Protein AF-M3GUX9-F1 (afdb_monomer_lite)

pLDDT: mean 80.39, std 20.21, range [33.31, 97.94]

Radius of gyration: 19.32 Å; chains: 1; bounding box: 40×34×50 Å

InterPro domains:
  IPR013221 Mur ligase, central [PF08245] (38-121)
  IPR036565 Mur-like, catalytic domain superfamily [G3DSA:3.40.1190.10] (3-155)
  IPR036565 Mur-like, catalytic domain superfamily [SSF53623] (2-89)
  IPR050061 Peptidoglycan biosynthesis MurCDEF [PTHR43445] (1-128)

Sequence (169 aa):
MVGGEVAFLGGKGGVWGKGEWGVFESDESDGTFNNHYAEMRILTNVDEDHLDYYQTRENLLNAFVRYMEGASRRLILNLDDIGIRDSIKLIHDHSKILGFSKYKNPDEFTSGLSRNSEKSKDDLKNSDIAGAEKTSKVLYGIDPDKIVYYTIQSGILYFYFQKKNILFL

Structure (mmCIF, N/CA/C/O backbone):
data_AF-M3GUX9-F1
#
_entry.id   AF-M3GUX9-F1
#
loop_
_atom_site.group_PDB
_atom_site.id
_atom_site.type_symbol
_atom_site.label_atom_id
_atom_site.label_alt_id
_atom_site.label_comp_id
_atom_site.label_asym_id
_atom_site.label_entity_id
_atom_site.label_seq_id
_atom_site.pdbx_PDB_ins_code
_atom_site.Cartn_x
_atom_site.Cartn_y
_atom_site.Cartn_z
_atom_site.occupancy
_atom_site.B_iso_or_equiv
_atom_site.auth_seq_id
_atom_site.auth_comp_id
_atom_site.auth_asym_id
_atom_site.auth_atom_id
_atom_site.pdbx_PDB_model_num
ATOM 1 N N . MET A 1 1 ? -11.853 -6.508 -12.735 1.00 83.88 1 MET A N 1
ATOM 2 C CA . MET A 1 1 ? -10.869 -7.255 -13.541 1.00 83.88 1 MET A CA 1
ATOM 3 C C . MET A 1 1 ? -9.909 -7.922 -12.577 1.00 83.88 1 MET A C 1
ATOM 5 O O . MET A 1 1 ? -9.579 -7.316 -11.571 1.00 83.88 1 MET A O 1
ATOM 9 N N . VAL A 1 2 ? -9.545 -9.161 -12.829 1.00 86.00 2 VAL A N 1
ATOM 10 C CA . VAL A 1 2 ? -8.604 -9.971 -12.056 1.00 86.00 2 VAL A CA 1
ATOM 11 C C . VAL A 1 2 ? -7.718 -10.649 -13.098 1.00 86.00 2 VAL A C 1
ATOM 13 O O . VAL A 1 2 ? -8.210 -10.986 -14.181 1.00 86.00 2 VAL A O 1
ATOM 16 N N . GLY A 1 3 ? -6.427 -10.783 -12.828 1.00 80.69 3 GLY A N 1
ATOM 17 C CA . GLY A 1 3 ? -5.507 -11.486 -13.711 1.00 80.69 3 GLY A CA 1
ATOM 18 C C . GLY A 1 3 ? -5.959 -12.931 -13.935 1.00 80.69 3 GLY A C 1
ATOM 19 O O . GLY A 1 3 ? -6.410 -13.614 -13.019 1.00 80.69 3 GLY A O 1
ATOM 20 N N . GLY A 1 4 ? -5.852 -13.405 -15.176 1.00 85.00 4 GLY A N 1
ATOM 21 C CA . GLY A 1 4 ? -6.106 -14.807 -15.509 1.00 85.00 4 GLY A CA 1
ATOM 22 C C . GLY A 1 4 ? -7.582 -15.212 -15.596 1.00 85.00 4 GLY A C 1
ATOM 23 O O . GLY A 1 4 ? -8.458 -14.436 -15.987 1.00 85.00 4 GLY A O 1
ATOM 24 N N . GLU A 1 5 ? -7.837 -16.493 -15.327 1.00 88.19 5 GLU A N 1
ATOM 25 C CA . GLU A 1 5 ? -9.135 -17.135 -15.522 1.00 88.19 5 GLU A CA 1
ATOM 26 C C . GLU A 1 5 ? -9.965 -17.127 -14.233 1.00 88.19 5 GLU A C 1
ATOM 28 O O . GLU A 1 5 ? -9.571 -17.689 -13.213 1.00 88.19 5 GLU A O 1
ATOM 33 N N . VAL A 1 6 ? -11.164 -16.542 -14.291 1.00 87.19 6 VAL A N 1
ATOM 34 C CA . VAL A 1 6 ? -12.088 -16.515 -13.153 1.00 87.19 6 VAL A CA 1
ATOM 35 C C . VAL A 1 6 ? -13.296 -17.403 -13.443 1.00 87.19 6 VAL A C 1
ATOM 37 O O . VAL A 1 6 ? -14.165 -17.059 -14.249 1.00 87.19 6 VAL A O 1
ATOM 40 N N . ALA A 1 7 ? -13.375 -18.548 -12.756 1.00 87.94 7 ALA A N 1
ATOM 41 C CA . ALA A 1 7 ? -14.383 -19.585 -13.007 1.00 87.94 7 ALA A CA 1
ATOM 42 C C . ALA A 1 7 ? -15.828 -19.059 -12.919 1.00 87.94 7 ALA A C 1
ATOM 44 O O . ALA A 1 7 ? -16.644 -19.305 -13.807 1.00 87.94 7 ALA A O 1
ATOM 45 N N . PHE A 1 8 ? -16.140 -18.261 -11.893 1.00 86.94 8 PHE A N 1
ATOM 46 C CA . PHE A 1 8 ? -17.483 -17.695 -11.719 1.00 86.94 8 PHE A CA 1
ATOM 47 C C . PHE A 1 8 ? -17.818 -16.575 -12.724 1.00 86.94 8 PHE A C 1
ATOM 49 O O . PHE A 1 8 ? -18.978 -16.187 -12.837 1.00 86.94 8 PHE A O 1
ATOM 56 N N . LEU A 1 9 ? -16.830 -16.076 -13.480 1.00 87.62 9 LEU A N 1
ATOM 57 C CA . LEU A 1 9 ? -17.017 -15.136 -14.594 1.00 87.62 9 LEU A CA 1
ATOM 58 C C . LEU A 1 9 ? -16.998 -15.839 -15.963 1.00 87.62 9 LEU A C 1
ATOM 60 O O . LEU A 1 9 ? -16.836 -15.184 -16.995 1.00 87.62 9 LEU A O 1
ATOM 64 N N . GLY A 1 10 ? -17.157 -17.167 -15.990 1.00 88.62 10 GLY A N 1
ATOM 65 C CA . GLY A 1 10 ? -17.148 -17.952 -17.225 1.00 88.62 10 GLY A CA 1
ATOM 66 C C . GLY A 1 10 ? -15.781 -17.958 -17.907 1.00 88.62 10 GLY A C 1
ATOM 67 O O . GLY A 1 10 ? -15.706 -17.843 -19.128 1.00 88.62 10 GLY A O 1
ATOM 68 N N . GLY A 1 11 ? -14.714 -18.010 -17.109 1.00 88.69 11 GLY A N 1
ATOM 69 C CA . GLY A 1 11 ? -13.335 -18.082 -17.584 1.00 88.69 11 GLY A CA 1
ATOM 70 C C . GLY A 1 11 ? -12.736 -16.742 -18.030 1.00 88.69 11 GLY A C 1
ATOM 71 O O . GLY A 1 11 ? -11.688 -16.694 -18.667 1.00 88.69 11 GLY A O 1
ATOM 72 N N . LYS A 1 12 ? -13.394 -15.621 -17.727 1.00 88.75 12 LYS A N 1
ATOM 73 C CA . LYS A 1 12 ? -12.918 -14.282 -18.100 1.00 88.75 12 LYS A CA 1
ATOM 74 C C . LYS A 1 12 ? -12.201 -13.623 -16.929 1.00 88.75 12 LYS A C 1
ATOM 76 O O . LYS A 1 12 ? -12.744 -13.601 -15.831 1.00 88.75 12 LYS A O 1
ATOM 81 N N . GLY A 1 13 ? -11.083 -12.950 -17.191 1.00 89.88 13 GLY A N 1
ATOM 82 C CA . GLY A 1 13 ? -10.396 -12.084 -16.218 1.00 89.88 13 GLY A CA 1
ATOM 83 C C . GLY A 1 13 ? -11.159 -10.801 -15.863 1.00 89.88 13 GLY A C 1
ATOM 84 O O . GLY A 1 13 ? -10.653 -9.894 -15.214 1.00 89.88 13 GLY A O 1
ATOM 85 N N . GLY A 1 14 ? -12.406 -10.641 -16.298 1.00 90.75 14 GLY A N 1
ATOM 86 C CA . GLY A 1 14 ? -13.183 -9.458 -15.968 1.00 90.75 14 GLY A CA 1
ATOM 87 C C . GLY A 1 14 ? -14.511 -9.379 -16.692 1.00 90.75 14 GLY A C 1
ATOM 88 O O . GLY A 1 14 ? -14.758 -10.051 -17.692 1.00 90.75 14 GLY A O 1
ATOM 89 N N . VAL A 1 15 ? -15.368 -8.511 -16.166 1.00 89.69 15 VAL A N 1
ATOM 90 C CA . VAL A 1 15 ? -16.666 -8.160 -16.736 1.00 89.69 15 VAL A CA 1
ATOM 91 C C . VAL A 1 15 ? -16.867 -6.655 -16.627 1.00 89.69 15 VAL A C 1
ATOM 93 O O . VAL A 1 15 ? -16.379 -6.022 -15.689 1.00 89.69 15 VAL A O 1
ATOM 96 N N . TRP A 1 16 ? -17.598 -6.087 -17.581 1.00 90.31 16 TRP A N 1
ATOM 97 C CA . TRP A 1 16 ? -17.999 -4.687 -17.523 1.00 90.31 16 TRP A CA 1
ATOM 98 C C . TRP A 1 16 ? -19.173 -4.514 -16.561 1.00 90.31 16 TRP A C 1
ATOM 100 O O . TRP A 1 16 ? -20.215 -5.154 -16.712 1.00 90.31 16 TRP A O 1
ATOM 110 N N . GLY A 1 17 ? -18.992 -3.639 -15.574 1.00 88.06 17 GLY A N 1
ATOM 111 C CA . GLY A 1 17 ? -20.072 -3.152 -14.723 1.00 88.06 17 GLY A CA 1
ATOM 112 C C . GLY A 1 17 ? -20.791 -1.953 -15.348 1.00 88.06 17 GLY A C 1
ATOM 113 O O . GLY A 1 17 ? -20.314 -1.359 -16.310 1.00 88.06 17 GLY A O 1
ATOM 114 N N . LYS A 1 18 ? -21.941 -1.580 -14.775 1.00 94.12 18 LYS A N 1
ATOM 115 C CA . LYS A 1 18 ? -22.669 -0.336 -15.105 1.00 94.12 18 LYS A CA 1
ATOM 116 C C . LYS A 1 18 ? -22.453 0.781 -14.075 1.00 94.12 18 LYS A C 1
ATOM 118 O O . LYS A 1 18 ? -23.088 1.824 -14.169 1.00 94.12 18 LYS A O 1
ATOM 123 N N . GLY A 1 19 ? -21.646 0.514 -13.049 1.00 93.75 19 GLY A N 1
ATOM 124 C CA . GLY A 1 19 ? -21.354 1.471 -11.988 1.00 93.75 19 GLY A CA 1
ATOM 125 C C . GLY A 1 19 ? -20.312 2.501 -12.415 1.00 93.75 19 GLY A C 1
ATOM 126 O O . GLY A 1 19 ? -19.639 2.338 -13.427 1.00 93.75 19 GLY A O 1
ATOM 127 N N . GLU A 1 20 ? -20.163 3.536 -11.596 1.00 94.38 20 GLU A N 1
ATOM 128 C CA . GLU A 1 20 ? -19.173 4.603 -11.796 1.00 94.38 20 GLU A CA 1
ATOM 129 C C . GLU A 1 20 ? -17.735 4.136 -11.531 1.00 94.38 20 GLU A C 1
ATOM 131 O O . GLU A 1 20 ? -16.785 4.725 -12.035 1.00 94.38 20 GLU A O 1
ATOM 136 N N . TRP A 1 21 ? -17.577 3.063 -10.751 1.00 93.06 21 TRP A N 1
ATOM 137 C CA . TRP A 1 21 ? -16.281 2.554 -10.320 1.00 93.06 21 TRP A CA 1
ATOM 138 C C . TRP A 1 21 ? -15.919 1.256 -11.034 1.00 93.06 21 TRP A C 1
ATOM 140 O O . TRP A 1 21 ? -16.689 0.292 -11.046 1.00 93.06 21 TRP A O 1
ATOM 150 N N . GLY A 1 22 ? -14.701 1.220 -11.568 1.00 93.25 22 GLY A N 1
ATOM 151 C CA . GLY A 1 22 ? -14.015 -0.010 -11.938 1.00 93.25 22 GLY A CA 1
ATOM 152 C C . GLY A 1 22 ? -13.130 -0.485 -10.789 1.00 93.25 22 GLY A C 1
ATOM 153 O O . GLY A 1 22 ? -12.457 0.317 -10.150 1.00 93.25 22 GLY A O 1
ATOM 154 N N . VAL A 1 23 ? -13.112 -1.795 -10.547 1.00 93.12 23 VAL A N 1
ATOM 155 C CA . VAL A 1 23 ? -12.152 -2.434 -9.640 1.00 93.12 23 VAL A CA 1
ATOM 156 C C . VAL A 1 23 ? -11.320 -3.400 -10.458 1.00 93.12 23 VAL A C 1
ATOM 158 O O . VAL A 1 23 ? -11.864 -4.214 -11.218 1.00 93.12 23 VAL A O 1
ATOM 161 N N . PHE A 1 24 ? -10.007 -3.301 -10.325 1.00 92.75 24 PHE A N 1
ATOM 162 C CA . PHE A 1 24 ? -9.084 -4.174 -11.017 1.00 92.75 24 PHE A CA 1
ATOM 163 C C . PHE A 1 24 ? -7.902 -4.543 -10.127 1.00 92.75 24 PHE A C 1
ATOM 165 O O . PHE A 1 24 ? -7.479 -3.754 -9.286 1.00 92.75 24 PHE A O 1
ATOM 172 N N . GLU A 1 25 ? -7.419 -5.765 -10.307 1.00 92.94 25 GLU A N 1
ATOM 173 C CA . GLU A 1 25 ? -6.149 -6.217 -9.758 1.00 92.94 25 GLU A CA 1
ATOM 174 C C . GLU A 1 25 ? -4.991 -5.544 -10.487 1.00 92.94 25 GLU A C 1
ATOM 176 O O . GLU A 1 25 ? -5.061 -5.287 -11.691 1.00 92.94 25 GLU A O 1
ATOM 181 N N . SER A 1 26 ? -3.936 -5.263 -9.736 1.00 93.00 26 SER A N 1
ATOM 182 C CA . SER A 1 26 ? -2.731 -4.639 -10.239 1.00 93.00 26 SER A CA 1
ATOM 183 C C . SER A 1 26 ? -1.538 -5.418 -9.708 1.00 93.00 26 SER A C 1
ATOM 185 O O . SER A 1 26 ? -1.359 -5.478 -8.497 1.00 93.00 26 SER A O 1
ATOM 187 N N . ASP A 1 27 ? -0.757 -5.980 -10.622 1.00 91.50 27 ASP A N 1
ATOM 188 C CA . ASP A 1 27 ? 0.331 -6.922 -10.355 1.00 91.50 27 ASP A CA 1
ATOM 189 C C . ASP A 1 27 ? 1.673 -6.286 -10.756 1.00 91.50 27 ASP A C 1
ATOM 191 O O . ASP A 1 27 ? 1.790 -5.660 -11.818 1.00 91.50 27 ASP A O 1
ATOM 195 N N . GLU A 1 28 ? 2.664 -6.364 -9.874 1.00 92.44 28 GLU A N 1
ATOM 196 C CA . GLU A 1 28 ? 3.992 -5.800 -10.077 1.00 92.44 28 GLU A CA 1
ATOM 197 C C . GLU A 1 28 ? 4.898 -6.632 -10.986 1.00 92.44 28 GLU A C 1
ATOM 199 O O . GLU A 1 28 ? 5.872 -6.092 -11.502 1.00 92.44 28 GLU A O 1
ATOM 204 N N . SER A 1 29 ? 4.598 -7.907 -11.209 1.00 89.94 29 SER A N 1
ATOM 205 C CA . SER A 1 29 ? 5.502 -8.898 -11.808 1.00 89.94 29 SER A CA 1
ATOM 206 C C . SER A 1 29 ? 6.190 -8.485 -13.111 1.00 89.94 29 SER A C 1
ATOM 208 O O . SER A 1 29 ? 7.345 -8.845 -13.341 1.00 89.94 29 SER A O 1
ATOM 210 N N . ASP A 1 30 ? 5.524 -7.695 -13.952 1.00 85.75 30 ASP A N 1
ATOM 211 C CA . ASP A 1 30 ? 6.035 -7.203 -15.237 1.00 85.75 30 ASP A CA 1
ATOM 212 C C . ASP A 1 30 ? 6.182 -5.668 -15.295 1.00 85.75 30 ASP A C 1
ATOM 214 O O . ASP A 1 30 ? 6.387 -5.072 -16.357 1.00 85.75 30 ASP A O 1
ATOM 218 N N . GLY A 1 31 ? 6.052 -4.996 -14.148 1.00 85.88 31 GLY A N 1
ATOM 219 C CA . GLY A 1 31 ? 6.118 -3.545 -14.013 1.00 85.88 31 GLY A CA 1
ATOM 220 C C . GLY A 1 31 ? 4.900 -2.777 -14.527 1.00 85.88 31 GLY A C 1
ATOM 221 O O . GLY A 1 31 ? 4.872 -1.546 -14.386 1.00 85.88 31 GLY A O 1
ATOM 222 N N . THR A 1 32 ? 3.881 -3.443 -15.073 1.00 89.00 32 THR A N 1
ATOM 223 C CA . THR A 1 32 ? 2.724 -2.767 -15.677 1.00 89.00 32 THR A CA 1
ATOM 224 C C . THR A 1 32 ? 1.781 -2.130 -14.663 1.00 89.00 32 THR A C 1
ATOM 226 O O . THR A 1 32 ? 1.040 -1.219 -15.035 1.00 89.00 32 THR A O 1
ATOM 229 N N . PHE A 1 33 ? 1.854 -2.480 -13.374 1.00 90.56 33 PHE A N 1
ATOM 230 C CA . PHE A 1 33 ? 1.057 -1.817 -12.333 1.00 90.56 33 PHE A CA 1
ATOM 231 C C . PHE A 1 33 ? 1.261 -0.295 -12.229 1.00 90.56 33 PHE A C 1
ATOM 233 O O . PHE A 1 33 ? 0.399 0.408 -11.705 1.00 90.56 33 PHE A O 1
ATOM 240 N N . ASN A 1 34 ? 2.364 0.249 -12.752 1.00 91.00 34 ASN A N 1
ATOM 241 C CA . ASN A 1 34 ? 2.580 1.697 -12.835 1.00 91.00 34 ASN A CA 1
ATOM 242 C C . ASN A 1 34 ? 1.977 2.348 -14.099 1.00 91.00 34 ASN A C 1
ATOM 244 O O . ASN A 1 34 ? 1.971 3.574 -14.205 1.00 91.00 34 ASN A O 1
ATOM 248 N N . ASN A 1 35 ? 1.442 1.561 -15.037 1.00 92.56 35 ASN A N 1
ATOM 249 C CA . ASN A 1 35 ? 0.968 2.011 -16.352 1.00 92.56 35 ASN A CA 1
ATOM 250 C C . ASN A 1 35 ? -0.539 2.310 -16.401 1.00 92.56 35 ASN A C 1
ATOM 252 O O . ASN A 1 35 ? -1.115 2.426 -17.484 1.00 92.56 35 ASN A O 1
ATOM 256 N N . HIS A 1 36 ? -1.197 2.451 -15.251 1.00 90.81 36 HIS A N 1
ATOM 257 C CA . HIS A 1 36 ? -2.601 2.849 -15.174 1.00 90.81 36 HIS A CA 1
ATOM 258 C C . HIS A 1 36 ? -2.811 4.028 -14.227 1.00 90.81 36 HIS A C 1
ATOM 260 O O . HIS A 1 36 ? -2.017 4.308 -13.324 1.00 90.81 36 HIS A O 1
ATOM 266 N N . TYR A 1 37 ? -3.927 4.717 -14.440 1.00 91.38 37 TYR A N 1
ATOM 267 C CA . TYR A 1 37 ? -4.431 5.719 -13.517 1.00 91.38 37 TYR A CA 1
ATOM 268 C C . TYR A 1 37 ? -5.492 5.092 -12.614 1.00 91.38 37 TYR A C 1
ATOM 270 O O . TYR A 1 37 ? -6.468 4.521 -13.100 1.00 91.38 37 TYR A O 1
ATOM 278 N N . ALA A 1 38 ? -5.328 5.258 -11.304 1.00 94.00 38 ALA A N 1
ATOM 279 C CA . ALA A 1 38 ? -6.325 4.879 -10.316 1.00 94.00 38 ALA A CA 1
ATOM 280 C C . ALA A 1 38 ? -6.454 5.989 -9.270 1.00 94.00 38 ALA A C 1
ATOM 282 O O . ALA A 1 38 ? -5.462 6.411 -8.671 1.00 94.00 38 ALA A O 1
ATOM 283 N N . GLU A 1 39 ? -7.682 6.453 -9.024 1.00 96.25 39 GLU A N 1
ATOM 284 C CA . GLU A 1 39 ? -7.933 7.448 -7.975 1.00 96.25 39 GLU A CA 1
ATOM 285 C C . GLU A 1 39 ? -7.591 6.907 -6.587 1.00 96.25 39 GLU A C 1
ATOM 287 O O . GLU A 1 39 ? -7.067 7.619 -5.725 1.00 96.25 39 GLU A O 1
ATOM 292 N N . MET A 1 40 ? -7.897 5.629 -6.378 1.00 97.31 40 MET A N 1
ATOM 293 C CA . MET A 1 40 ? -7.662 4.922 -5.134 1.00 97.31 40 MET A CA 1
ATOM 294 C C . MET A 1 40 ? -6.778 3.713 -5.401 1.00 97.31 40 MET A C 1
ATOM 296 O O . MET A 1 40 ? -7.032 2.962 -6.341 1.00 97.31 40 MET A O 1
ATOM 300 N N . ARG A 1 41 ? -5.757 3.522 -4.568 1.00 97.19 41 ARG A N 1
ATOM 301 C CA . ARG A 1 41 ? -4.869 2.355 -4.616 1.00 97.19 41 ARG A CA 1
ATOM 302 C C . ARG A 1 41 ? -4.896 1.646 -3.269 1.00 97.19 41 ARG A C 1
ATOM 304 O O . ARG A 1 41 ? -4.901 2.302 -2.227 1.00 97.19 41 ARG A O 1
ATOM 311 N N . ILE A 1 42 ? -4.951 0.318 -3.304 1.00 97.56 42 ILE A N 1
ATOM 312 C CA . ILE A 1 42 ? -4.948 -0.549 -2.123 1.00 97.56 42 ILE A CA 1
ATOM 313 C C . ILE A 1 42 ? -3.720 -1.442 -2.227 1.00 97.56 42 ILE A C 1
ATOM 315 O O . ILE A 1 42 ? -3.516 -2.054 -3.273 1.00 97.56 42 ILE A O 1
ATOM 319 N N . LEU A 1 43 ? -2.903 -1.485 -1.177 1.00 97.44 43 LEU A N 1
ATOM 320 C CA . LEU A 1 43 ? -1.753 -2.379 -1.097 1.00 97.44 43 LEU A CA 1
ATOM 321 C C . LEU A 1 43 ? -1.921 -3.300 0.106 1.00 97.44 43 LEU A C 1
ATOM 323 O O . LEU A 1 43 ? -2.099 -2.844 1.242 1.00 97.44 43 LEU A O 1
ATOM 327 N N . THR A 1 44 ? -1.882 -4.598 -0.168 1.00 96.06 44 THR A N 1
ATOM 328 C CA . THR A 1 44 ? -2.079 -5.664 0.818 1.00 96.06 44 THR A CA 1
ATOM 329 C C . THR A 1 44 ? -0.764 -6.158 1.408 1.00 96.06 44 THR A C 1
ATOM 331 O O . THR A 1 44 ? -0.714 -6.417 2.610 1.00 96.06 44 THR A O 1
ATOM 334 N N . ASN A 1 45 ? 0.280 -6.273 0.589 1.00 95.56 45 ASN A N 1
ATOM 335 C CA . ASN A 1 45 ? 1.639 -6.662 0.967 1.00 95.56 45 ASN A CA 1
ATOM 336 C C . ASN A 1 45 ? 2.643 -6.148 -0.085 1.00 95.56 45 ASN A C 1
ATOM 338 O O . ASN A 1 45 ? 2.229 -5.587 -1.105 1.00 95.56 45 ASN A O 1
ATOM 342 N N . VAL A 1 46 ? 3.937 -6.305 0.200 1.00 95.81 46 VAL A N 1
ATOM 343 C CA . VAL A 1 46 ? 5.040 -6.183 -0.762 1.00 95.81 46 VAL A CA 1
ATOM 344 C C . VAL A 1 46 ? 6.030 -7.314 -0.476 1.00 95.81 46 VAL A C 1
ATOM 346 O O . VAL A 1 46 ? 6.796 -7.230 0.490 1.00 95.81 46 VAL A O 1
ATOM 349 N N . ASP A 1 47 ? 6.020 -8.336 -1.328 1.00 93.69 47 ASP A N 1
ATOM 350 C CA . ASP A 1 47 ? 6.891 -9.512 -1.244 1.00 93.69 47 ASP A CA 1
ATOM 351 C C . ASP A 1 47 ? 7.984 -9.486 -2.332 1.00 93.69 47 ASP A C 1
ATOM 353 O O . ASP A 1 47 ? 7.878 -8.788 -3.338 1.00 93.69 47 ASP A O 1
ATOM 357 N N . GLU A 1 48 ? 9.086 -10.211 -2.124 1.00 93.00 48 GLU A N 1
ATOM 358 C CA . GLU A 1 48 ? 10.250 -10.230 -3.033 1.00 93.00 48 GLU A CA 1
ATOM 359 C C . GLU A 1 48 ? 10.125 -11.270 -4.166 1.00 93.00 48 GLU A C 1
ATOM 361 O O . GLU A 1 48 ? 11.114 -11.880 -4.575 1.00 93.00 48 GLU A O 1
ATOM 366 N N . ASP A 1 49 ? 8.918 -11.478 -4.687 1.00 90.56 49 ASP A N 1
ATOM 367 C CA . ASP A 1 49 ? 8.623 -12.600 -5.589 1.00 90.56 49 ASP A CA 1
ATOM 368 C C . ASP A 1 49 ? 9.121 -12.377 -7.029 1.00 90.56 49 ASP A C 1
ATOM 370 O O . ASP A 1 49 ? 9.411 -13.336 -7.745 1.00 90.56 49 ASP A O 1
ATOM 374 N N . HIS A 1 50 ? 9.299 -11.116 -7.437 1.00 91.62 50 HIS A N 1
ATOM 375 C CA . HIS A 1 50 ? 9.620 -10.722 -8.819 1.00 91.62 50 HIS A CA 1
ATOM 376 C C . HIS A 1 50 ? 10.995 -10.055 -8.971 1.00 91.62 50 HIS A C 1
ATOM 378 O O . HIS A 1 50 ? 11.200 -9.126 -9.761 1.00 91.62 50 HIS A O 1
ATOM 384 N N . LEU A 1 51 ? 11.979 -10.490 -8.179 1.00 93.12 51 LEU A N 1
ATOM 385 C CA . LEU A 1 51 ? 13.351 -9.971 -8.265 1.00 93.12 51 LEU A CA 1
ATOM 386 C C . LEU A 1 51 ? 14.075 -10.349 -9.565 1.00 93.12 51 LEU A C 1
ATOM 388 O O . LEU A 1 51 ? 15.077 -9.723 -9.900 1.00 93.12 51 LEU A O 1
ATOM 392 N N . ASP A 1 52 ? 13.580 -11.320 -10.321 1.00 93.88 52 ASP A N 1
ATOM 393 C CA . ASP A 1 52 ? 14.019 -11.596 -11.690 1.00 93.88 52 ASP A CA 1
ATOM 394 C C . ASP A 1 52 ? 13.733 -10.417 -12.635 1.00 93.88 52 ASP A C 1
ATOM 396 O O . ASP A 1 52 ? 14.572 -10.087 -13.478 1.00 93.88 52 ASP A O 1
ATOM 400 N N . TYR A 1 53 ? 12.603 -9.730 -12.443 1.00 93.50 53 TYR A N 1
ATOM 401 C CA . TYR A 1 53 ? 12.268 -8.500 -13.155 1.00 93.50 53 TYR A CA 1
ATOM 402 C C . TYR A 1 53 ? 12.957 -7.271 -12.540 1.00 93.50 53 TYR A C 1
ATOM 404 O O . TYR A 1 53 ? 13.619 -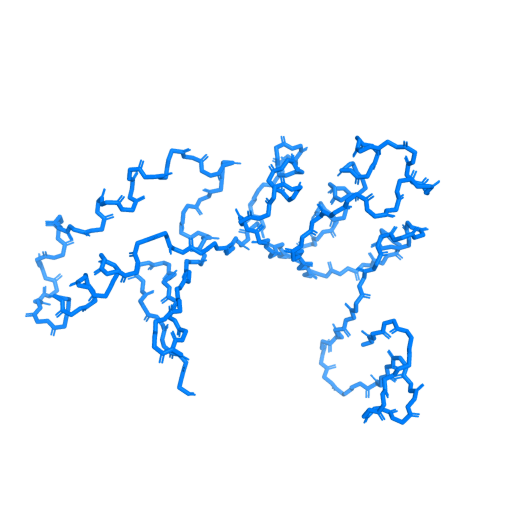6.497 -13.238 1.00 93.50 53 TYR A O 1
ATOM 412 N N . TYR A 1 54 ? 12.840 -7.085 -11.221 1.00 96.00 54 TYR A N 1
ATOM 413 C CA . TYR A 1 54 ? 13.324 -5.873 -10.541 1.00 96.00 54 TYR A CA 1
ATOM 414 C C . TYR A 1 54 ? 14.822 -5.854 -10.244 1.00 96.00 54 TYR A C 1
ATOM 416 O O . TYR A 1 54 ? 15.375 -4.784 -9.976 1.00 96.00 54 TYR A O 1
ATOM 424 N N . GLN A 1 55 ? 15.496 -6.999 -10.306 1.00 96.88 55 GLN A N 1
ATOM 425 C CA . GLN A 1 55 ? 16.920 -7.218 -10.015 1.00 96.88 55 GLN A CA 1
ATOM 426 C C . GLN A 1 55 ? 17.313 -7.025 -8.541 1.00 96.88 55 GLN A C 1
ATOM 428 O O . GLN A 1 55 ? 18.136 -7.779 -8.027 1.00 96.88 55 GLN A O 1
ATOM 433 N N . THR A 1 56 ? 16.754 -6.033 -7.841 1.00 97.12 56 THR A N 1
ATOM 434 C CA . THR A 1 56 ? 17.059 -5.735 -6.433 1.00 97.12 56 THR A CA 1
ATOM 435 C C . THR A 1 56 ? 15.801 -5.372 -5.641 1.00 97.12 56 THR A C 1
ATOM 437 O O . THR A 1 56 ? 14.853 -4.797 -6.183 1.00 97.12 56 THR A O 1
ATOM 440 N N . ARG A 1 57 ? 15.816 -5.635 -4.324 1.00 96.06 57 ARG A N 1
ATOM 441 C CA . ARG A 1 57 ? 14.757 -5.191 -3.394 1.00 96.06 57 ARG A CA 1
ATOM 442 C C . ARG A 1 57 ? 14.555 -3.677 -3.459 1.00 96.06 57 ARG A C 1
ATOM 444 O O . ARG A 1 57 ? 13.430 -3.205 -3.401 1.00 96.06 57 ARG A O 1
ATOM 451 N N . GLU A 1 58 ? 15.627 -2.902 -3.601 1.00 96.69 58 GLU A N 1
ATOM 452 C CA . GLU A 1 58 ? 15.534 -1.442 -3.708 1.00 96.69 58 GLU A CA 1
ATOM 453 C C . GLU A 1 58 ? 14.730 -1.011 -4.943 1.00 96.69 58 GLU A C 1
ATOM 455 O O . GLU A 1 58 ? 13.844 -0.162 -4.843 1.00 96.69 58 GLU A O 1
ATOM 460 N N . ASN A 1 59 ? 14.982 -1.630 -6.099 1.00 96.62 59 ASN A N 1
ATOM 461 C CA . ASN A 1 59 ? 14.235 -1.350 -7.325 1.00 96.62 59 ASN A CA 1
ATOM 462 C C . ASN A 1 59 ? 12.756 -1.728 -7.195 1.00 96.62 59 ASN A C 1
ATOM 464 O O . ASN A 1 59 ? 11.896 -0.962 -7.642 1.00 96.62 59 ASN A O 1
ATOM 468 N N . LEU A 1 60 ? 12.471 -2.866 -6.557 1.00 96.94 60 LEU A N 1
ATOM 469 C CA . LEU A 1 60 ? 11.116 -3.309 -6.231 1.00 96.94 60 LEU A CA 1
ATOM 470 C C . LEU A 1 60 ? 10.408 -2.286 -5.327 1.00 96.94 60 LEU A C 1
ATOM 472 O O . LEU A 1 60 ? 9.353 -1.766 -5.688 1.00 96.94 60 LEU A O 1
ATOM 476 N N . LEU A 1 61 ? 11.016 -1.914 -4.195 1.00 96.81 61 LEU A N 1
ATOM 477 C CA . LEU A 1 61 ? 10.447 -0.928 -3.270 1.00 96.81 61 LEU A CA 1
ATOM 478 C C . LEU A 1 61 ? 10.221 0.424 -3.956 1.00 96.81 61 LEU A C 1
ATOM 480 O O . LEU A 1 61 ? 9.168 1.028 -3.764 1.00 96.81 61 LEU A O 1
ATOM 484 N N . ASN A 1 62 ? 11.149 0.877 -4.802 1.00 96.31 62 ASN A N 1
ATOM 485 C CA . ASN A 1 62 ? 10.988 2.099 -5.591 1.00 96.31 62 ASN A CA 1
ATOM 486 C C . ASN A 1 62 ? 9.826 2.002 -6.594 1.00 96.31 62 ASN A C 1
ATOM 488 O O . ASN A 1 62 ? 9.157 3.003 -6.862 1.00 96.31 62 ASN A O 1
ATOM 492 N N . ALA A 1 63 ? 9.558 0.821 -7.156 1.00 96.81 63 ALA A N 1
ATOM 493 C CA . ALA A 1 63 ? 8.391 0.603 -8.006 1.00 96.81 63 ALA A CA 1
ATOM 494 C C . ALA A 1 63 ? 7.083 0.721 -7.214 1.00 96.81 63 ALA A C 1
ATOM 496 O O . ALA A 1 63 ? 6.153 1.381 -7.685 1.00 96.81 63 ALA A O 1
ATOM 497 N N . PHE A 1 64 ? 7.036 0.170 -5.998 1.00 97.50 64 PHE A N 1
ATOM 498 C CA . PHE A 1 64 ? 5.903 0.345 -5.090 1.00 97.50 64 PHE A CA 1
ATOM 499 C C . PHE A 1 64 ? 5.744 1.789 -4.613 1.00 97.50 64 PHE A C 1
ATOM 501 O O . PHE A 1 64 ? 4.617 2.259 -4.522 1.00 97.50 64 PHE A O 1
ATOM 508 N N . VAL A 1 65 ? 6.827 2.532 -4.377 1.00 96.69 65 VAL A N 1
ATOM 509 C CA . VAL A 1 65 ? 6.761 3.967 -4.041 1.00 96.69 65 VAL A CA 1
ATOM 510 C C . VAL A 1 65 ? 6.086 4.754 -5.163 1.00 96.69 65 VAL A C 1
ATOM 512 O O . VAL A 1 65 ? 5.117 5.465 -4.901 1.00 96.69 65 VAL A O 1
ATOM 515 N N . ARG A 1 66 ? 6.501 4.556 -6.424 1.00 96.00 66 ARG A N 1
ATOM 516 C CA . ARG A 1 66 ? 5.843 5.191 -7.586 1.00 96.00 66 ARG A CA 1
ATOM 517 C C . ARG A 1 66 ? 4.363 4.821 -7.678 1.00 96.00 66 ARG A C 1
ATOM 519 O O . ARG A 1 66 ? 3.511 5.672 -7.954 1.00 96.00 66 ARG A O 1
ATOM 526 N N . TYR A 1 67 ? 4.043 3.564 -7.390 1.00 96.06 67 TYR A N 1
ATOM 527 C CA . TYR A 1 67 ? 2.664 3.108 -7.342 1.00 96.06 67 TYR A CA 1
ATOM 528 C C . TYR A 1 67 ? 1.881 3.727 -6.180 1.00 96.06 67 TYR A C 1
ATOM 530 O O . TYR A 1 67 ? 0.723 4.092 -6.334 1.00 96.06 67 TYR A O 1
ATOM 538 N N . MET A 1 68 ? 2.470 3.928 -5.014 1.00 95.81 68 MET A N 1
ATOM 539 C CA . MET A 1 68 ? 1.784 4.602 -3.916 1.00 95.81 68 MET A CA 1
ATOM 540 C C . MET A 1 68 ? 1.550 6.093 -4.232 1.00 95.81 68 MET A C 1
ATOM 542 O O . MET A 1 68 ? 0.441 6.599 -4.043 1.00 95.81 68 MET A O 1
ATOM 546 N N . GLU A 1 69 ? 2.546 6.787 -4.789 1.00 94.75 69 GLU A N 1
ATOM 547 C CA . GLU A 1 69 ? 2.483 8.228 -5.081 1.00 94.75 69 GLU A CA 1
ATOM 548 C C . GLU A 1 69 ? 1.516 8.596 -6.215 1.00 94.75 69 GLU A C 1
ATOM 550 O O . GLU A 1 69 ? 0.910 9.670 -6.189 1.00 94.75 69 GLU A O 1
ATOM 555 N N . GLY A 1 70 ? 1.306 7.705 -7.188 1.00 94.44 70 GLY A N 1
ATOM 556 C CA . GLY A 1 70 ? 0.373 7.963 -8.289 1.00 94.44 70 GLY A CA 1
ATOM 557 C C . GLY A 1 70 ? -1.116 7.891 -7.911 1.00 94.44 70 GLY A C 1
ATOM 558 O O . GLY A 1 70 ? -1.961 8.171 -8.761 1.00 94.44 70 GLY A O 1
ATOM 559 N N . ALA A 1 71 ? -1.469 7.556 -6.663 1.00 95.25 71 ALA A N 1
ATOM 560 C CA . ALA A 1 71 ? -2.849 7.666 -6.190 1.00 95.25 71 ALA A CA 1
ATOM 561 C C . ALA A 1 71 ? -3.272 9.145 -6.102 1.00 95.25 71 ALA A C 1
ATOM 563 O O . ALA A 1 71 ? -2.693 9.942 -5.353 1.00 95.25 71 ALA A O 1
ATOM 564 N N . SER A 1 72 ? -4.313 9.539 -6.839 1.00 94.06 72 SER A N 1
ATOM 565 C CA . SER A 1 72 ? -4.771 10.937 -6.845 1.00 94.06 72 SER A CA 1
ATOM 566 C C . SER A 1 72 ? -5.646 11.289 -5.638 1.00 94.06 72 SER A C 1
ATOM 568 O O . SER A 1 72 ? -5.598 12.427 -5.170 1.00 94.06 72 SER A O 1
ATOM 570 N N . ARG A 1 73 ? -6.397 10.322 -5.089 1.00 95.81 73 ARG A N 1
ATOM 571 C CA . ARG A 1 73 ? -7.398 10.550 -4.035 1.00 95.81 73 ARG A CA 1
ATOM 572 C C . ARG A 1 73 ? -7.106 9.818 -2.728 1.00 95.81 73 ARG A C 1
ATOM 574 O O . ARG A 1 73 ? -7.182 10.439 -1.667 1.00 95.81 73 ARG A O 1
ATOM 581 N N . ARG A 1 74 ? -6.840 8.509 -2.755 1.00 96.88 74 ARG A N 1
ATOM 582 C CA . ARG A 1 74 ? -6.667 7.719 -1.520 1.00 96.88 74 ARG A CA 1
ATOM 583 C C . ARG A 1 74 ? -5.676 6.577 -1.692 1.00 96.88 74 ARG A C 1
ATOM 585 O O . ARG A 1 74 ? -5.703 5.880 -2.698 1.00 96.88 74 ARG A O 1
ATOM 592 N N . LEU A 1 75 ? -4.872 6.352 -0.662 1.00 97.25 75 LEU A N 1
ATOM 593 C CA . LEU A 1 75 ? -3.956 5.227 -0.570 1.00 97.25 75 LEU A CA 1
ATOM 594 C C . LEU A 1 75 ? -4.307 4.398 0.670 1.00 97.25 75 LEU A C 1
ATOM 596 O O . LEU A 1 75 ? -4.223 4.905 1.786 1.00 97.25 75 LEU A O 1
ATOM 600 N N . ILE A 1 76 ? -4.757 3.159 0.478 1.00 97.94 76 ILE A N 1
ATOM 601 C CA . ILE A 1 76 ? -5.158 2.251 1.561 1.00 97.94 76 ILE A CA 1
ATOM 602 C C . ILE A 1 76 ? -4.057 1.214 1.758 1.00 97.94 76 ILE A C 1
ATOM 604 O O . ILE A 1 76 ? -3.747 0.474 0.827 1.00 97.94 76 ILE A O 1
ATOM 608 N N . LEU A 1 77 ? -3.463 1.166 2.949 1.00 97.50 77 LEU A N 1
ATOM 609 C CA . LEU A 1 77 ? -2.233 0.407 3.194 1.00 97.50 77 LEU A CA 1
ATOM 610 C C . LEU A 1 77 ? -2.379 -0.566 4.358 1.00 97.50 77 LEU A C 1
ATOM 612 O O . LEU A 1 77 ? -2.780 -0.161 5.451 1.00 97.50 77 LEU A O 1
ATOM 616 N N . ASN A 1 78 ? -1.964 -1.814 4.149 1.00 96.31 78 ASN A N 1
ATOM 617 C CA . ASN A 1 78 ? -1.734 -2.749 5.242 1.00 96.31 78 ASN A CA 1
ATOM 618 C C . ASN A 1 78 ? -0.463 -2.359 6.011 1.00 96.31 78 ASN A C 1
ATOM 620 O O . ASN A 1 78 ? 0.654 -2.592 5.555 1.00 96.31 78 ASN A O 1
ATOM 624 N N . LEU A 1 79 ? -0.627 -1.776 7.195 1.00 94.19 79 LEU A N 1
ATOM 625 C CA . LEU A 1 79 ? 0.481 -1.357 8.052 1.00 94.19 79 LEU A CA 1
ATOM 626 C C . LEU A 1 79 ? 1.053 -2.502 8.896 1.00 94.19 79 LEU A C 1
ATOM 628 O O . LEU A 1 79 ? 1.928 -2.251 9.718 1.00 94.19 79 LEU A O 1
ATOM 632 N N . ASP A 1 80 ? 0.586 -3.740 8.736 1.00 91.69 80 ASP A N 1
ATOM 633 C CA . ASP A 1 80 ? 1.239 -4.903 9.347 1.00 91.69 80 ASP A CA 1
ATOM 634 C C . ASP A 1 80 ? 2.387 -5.433 8.469 1.00 91.69 80 ASP A C 1
ATOM 636 O O . ASP A 1 80 ? 3.340 -6.035 8.977 1.00 91.69 80 ASP A O 1
ATOM 640 N N . ASP A 1 81 ? 2.333 -5.159 7.164 1.00 95.25 81 ASP A N 1
ATOM 641 C CA . ASP A 1 81 ? 3.314 -5.622 6.187 1.00 95.25 81 ASP A CA 1
ATOM 642 C C . ASP A 1 81 ? 4.648 -4.864 6.291 1.00 95.25 81 ASP A C 1
ATOM 644 O O . ASP A 1 81 ? 4.693 -3.651 6.506 1.00 95.25 81 ASP A O 1
ATOM 648 N N . ILE A 1 82 ? 5.777 -5.568 6.191 1.00 93.00 82 ILE A N 1
ATOM 649 C CA . ILE A 1 82 ? 7.099 -4.937 6.323 1.00 93.00 82 ILE A CA 1
ATOM 650 C C . ILE A 1 82 ? 7.528 -4.188 5.060 1.00 93.00 82 ILE A C 1
ATOM 652 O O . ILE A 1 82 ? 8.092 -3.101 5.190 1.00 93.00 82 ILE A O 1
ATOM 656 N N . GLY A 1 83 ? 7.241 -4.710 3.867 1.00 95.25 83 GLY A N 1
ATOM 657 C CA . GLY A 1 83 ? 7.627 -4.064 2.615 1.00 95.25 83 GLY A CA 1
ATOM 658 C C . GLY A 1 83 ? 6.866 -2.755 2.396 1.00 95.25 83 GLY A C 1
ATOM 659 O O . GLY A 1 83 ? 7.484 -1.732 2.110 1.00 95.25 83 GLY A O 1
ATOM 660 N N . ILE A 1 84 ? 5.565 -2.722 2.697 1.00 96.25 84 ILE A N 1
ATOM 661 C CA . ILE A 1 84 ? 4.758 -1.493 2.723 1.00 96.25 84 ILE A CA 1
ATOM 662 C C . ILE A 1 84 ? 5.343 -0.484 3.716 1.00 96.25 84 ILE A C 1
ATOM 664 O O . ILE A 1 84 ? 5.491 0.694 3.388 1.00 96.25 84 ILE A O 1
ATOM 668 N N . ARG A 1 85 ? 5.714 -0.920 4.925 1.00 93.44 85 ARG A N 1
ATOM 669 C CA . ARG A 1 85 ? 6.322 -0.041 5.941 1.00 93.44 85 ARG A CA 1
ATOM 670 C C . ARG A 1 85 ? 7.673 0.514 5.515 1.00 93.44 85 ARG A C 1
ATOM 672 O O . ARG A 1 85 ? 7.991 1.649 5.866 1.00 93.44 85 ARG A O 1
ATOM 679 N N . ASP A 1 86 ? 8.463 -0.257 4.782 1.00 94.62 86 ASP A N 1
ATOM 680 C CA . ASP A 1 86 ? 9.710 0.223 4.197 1.00 94.62 86 ASP A CA 1
ATOM 681 C C . ASP A 1 86 ? 9.447 1.234 3.076 1.00 94.62 86 ASP A C 1
ATOM 683 O O . ASP A 1 86 ? 10.051 2.306 3.087 1.00 94.62 86 ASP A O 1
ATOM 687 N N . SER A 1 87 ? 8.489 0.969 2.187 1.00 95.50 87 SER A N 1
ATOM 688 C CA . SER A 1 87 ? 8.089 1.899 1.126 1.00 95.50 87 SER A CA 1
ATOM 689 C C . SER A 1 87 ? 7.521 3.217 1.667 1.00 95.50 87 SER A C 1
ATOM 691 O O . SER A 1 87 ? 7.856 4.274 1.140 1.00 95.50 87 SER A O 1
ATOM 693 N N . ILE A 1 88 ? 6.728 3.210 2.749 1.00 94.75 88 ILE A N 1
ATOM 694 C CA . ILE A 1 88 ? 6.177 4.445 3.350 1.00 94.75 88 ILE A CA 1
ATOM 695 C C . ILE A 1 88 ? 7.289 5.413 3.779 1.00 94.75 88 ILE A C 1
ATOM 697 O O . ILE A 1 88 ? 7.126 6.627 3.647 1.00 94.75 88 ILE A O 1
ATOM 701 N N . LYS A 1 89 ? 8.437 4.903 4.249 1.00 92.31 89 LYS A N 1
ATOM 702 C CA . LYS A 1 89 ? 9.589 5.738 4.648 1.00 92.31 89 LYS A CA 1
ATOM 703 C C . LYS A 1 89 ? 10.181 6.531 3.479 1.00 92.31 89 LYS A C 1
ATOM 705 O O . LYS A 1 89 ? 10.896 7.498 3.723 1.00 92.31 89 LYS A O 1
ATOM 710 N N . LEU A 1 90 ? 9.922 6.100 2.246 1.00 93.94 90 LEU A N 1
ATOM 711 C CA . LEU A 1 90 ? 10.444 6.700 1.020 1.00 93.94 90 LEU A CA 1
ATOM 712 C C . LEU A 1 90 ? 9.442 7.664 0.362 1.00 93.94 90 LEU A C 1
ATOM 714 O O . LEU A 1 90 ? 9.831 8.420 -0.520 1.00 93.94 90 LEU A O 1
ATOM 718 N N . ILE A 1 91 ? 8.174 7.659 0.784 1.00 92.69 91 ILE A N 1
ATOM 719 C CA . ILE A 1 91 ? 7.125 8.529 0.235 1.00 92.69 91 ILE A CA 1
ATOM 720 C C . ILE A 1 91 ? 7.157 9.897 0.909 1.00 92.69 91 ILE A C 1
ATOM 722 O O . ILE A 1 91 ? 7.235 9.993 2.136 1.00 92.69 91 ILE A O 1
ATOM 726 N N . HIS A 1 92 ? 7.008 10.955 0.110 1.00 88.69 92 HIS A N 1
ATOM 727 C CA . HIS A 1 92 ? 7.021 12.334 0.601 1.00 88.69 92 HIS A CA 1
ATOM 728 C C . HIS A 1 92 ? 5.679 12.814 1.181 1.00 88.69 92 HIS A C 1
ATOM 730 O O . HIS A 1 92 ? 5.669 13.554 2.164 1.00 88.69 92 HIS A O 1
ATOM 736 N N . ASP A 1 93 ? 4.549 12.425 0.580 1.00 91.31 93 ASP A N 1
ATOM 737 C CA . ASP A 1 93 ? 3.207 12.873 0.978 1.00 91.31 93 ASP A CA 1
ATOM 738 C C . ASP A 1 93 ? 2.392 11.741 1.619 1.00 91.31 93 ASP A C 1
ATOM 740 O O . ASP A 1 93 ? 1.936 10.812 0.953 1.00 91.31 93 ASP A O 1
ATOM 744 N N . HIS A 1 94 ? 2.155 11.844 2.928 1.00 92.81 94 HIS A N 1
ATOM 745 C CA . HIS A 1 94 ? 1.345 10.878 3.684 1.00 92.81 94 HIS A CA 1
ATOM 746 C C . HIS A 1 94 ? -0.120 11.309 3.834 1.00 92.81 94 HIS A C 1
ATOM 748 O O . HIS A 1 94 ? -0.922 10.611 4.459 1.00 92.81 94 HIS A O 1
ATOM 754 N N . SER A 1 95 ? -0.520 12.456 3.275 1.00 92.81 95 SER A N 1
ATOM 755 C CA . SER A 1 95 ? -1.849 13.042 3.494 1.00 92.81 95 SER A CA 1
ATOM 756 C C . SER A 1 95 ? -2.993 12.154 2.990 1.00 92.81 95 SER A C 1
ATOM 758 O O . SER A 1 95 ? -4.069 12.136 3.603 1.00 92.81 95 SER A O 1
ATOM 760 N N . LYS A 1 96 ? -2.737 11.377 1.931 1.00 95.25 96 LYS A N 1
ATOM 761 C CA . LYS A 1 96 ? -3.680 10.449 1.289 1.00 95.25 96 LYS A CA 1
ATOM 762 C C . LYS A 1 96 ? -3.722 9.066 1.940 1.00 95.25 96 LYS A C 1
ATOM 764 O O . LYS A 1 96 ? -4.538 8.249 1.520 1.00 95.25 96 LYS A O 1
ATOM 769 N N . ILE A 1 97 ? -2.867 8.777 2.920 1.00 96.00 97 ILE A N 1
ATOM 770 C CA . ILE A 1 97 ? -2.789 7.444 3.522 1.00 96.00 97 ILE A CA 1
ATOM 771 C C . ILE A 1 97 ? -3.981 7.209 4.458 1.00 96.00 97 ILE A C 1
ATOM 773 O O . ILE A 1 97 ? -4.298 8.035 5.313 1.00 96.00 97 ILE A O 1
ATOM 777 N N . LEU A 1 98 ? -4.633 6.062 4.287 1.00 96.00 98 LEU A N 1
ATOM 778 C CA . LEU A 1 98 ? -5.537 5.423 5.238 1.00 96.00 98 LEU A CA 1
ATOM 779 C C . LEU A 1 98 ? -4.968 4.033 5.533 1.00 96.00 98 LEU A C 1
ATOM 781 O O . LEU A 1 98 ? -5.045 3.132 4.702 1.00 96.00 98 LEU A O 1
ATOM 785 N N . GLY A 1 99 ? -4.348 3.875 6.693 1.00 95.00 99 GLY A N 1
ATOM 786 C CA . GLY A 1 99 ? -3.746 2.609 7.088 1.00 95.00 99 GLY A CA 1
ATOM 787 C C . GLY A 1 99 ? -4.760 1.661 7.713 1.00 95.00 99 GLY A C 1
ATOM 788 O O . GLY A 1 99 ? -5.764 2.101 8.276 1.00 95.00 99 GLY A O 1
ATOM 789 N N . PHE A 1 100 ? -4.463 0.369 7.695 1.00 93.75 100 PHE A N 1
ATOM 790 C CA . PHE A 1 100 ? -5.084 -0.591 8.596 1.00 93.75 100 PHE A CA 1
ATOM 791 C C . PHE A 1 100 ? -4.038 -1.496 9.244 1.00 93.75 100 PHE A C 1
ATOM 793 O O . PHE A 1 100 ? -3.019 -1.797 8.631 1.00 93.75 100 PHE A O 1
ATOM 800 N N . SER A 1 101 ? -4.258 -1.888 10.499 1.00 91.69 101 SER A N 1
ATOM 801 C CA . SER A 1 101 ? -3.315 -2.712 11.267 1.00 91.69 101 SER A CA 1
ATOM 802 C C . SER A 1 101 ? -4.041 -3.577 12.288 1.00 91.69 101 SER A C 1
ATOM 804 O O . SER A 1 101 ? -5.037 -3.157 12.889 1.00 91.69 101 SER A O 1
ATOM 806 N N . LYS A 1 102 ? -3.539 -4.789 12.512 1.00 89.06 102 LYS A N 1
ATOM 807 C CA . LYS A 1 102 ? -4.072 -5.699 13.516 1.00 89.06 102 LYS A CA 1
ATOM 808 C C . LYS A 1 102 ? -3.732 -5.200 14.917 1.00 89.06 102 LYS A C 1
ATOM 810 O O . LYS A 1 102 ? -2.571 -5.009 15.282 1.00 89.06 102 LYS A O 1
ATOM 815 N N . TYR A 1 103 ? -4.752 -5.057 15.751 1.00 82.75 103 TYR A N 1
ATOM 816 C CA . TYR A 1 103 ? -4.593 -4.715 17.154 1.00 82.75 103 TYR A CA 1
ATOM 817 C C . TYR A 1 103 ? -3.977 -5.895 17.923 1.00 82.75 103 TYR A C 1
ATOM 819 O O . TYR A 1 103 ? -4.474 -7.020 17.864 1.00 82.75 103 TYR A O 1
ATOM 827 N N . LYS A 1 104 ? -2.875 -5.649 18.644 1.00 69.75 104 LYS A N 1
ATOM 828 C CA . LYS A 1 104 ? -2.057 -6.714 19.255 1.00 69.75 104 LYS A CA 1
ATOM 829 C C . LYS A 1 104 ? -2.638 -7.323 20.534 1.00 69.75 104 LYS A C 1
ATOM 831 O O . LYS A 1 104 ? -2.274 -8.452 20.844 1.00 69.75 104 LYS A O 1
ATOM 836 N N . ASN A 1 105 ? -3.511 -6.619 21.261 1.00 68.00 105 ASN A N 1
ATOM 837 C CA . ASN A 1 105 ? -4.105 -7.120 22.507 1.00 68.00 105 ASN A CA 1
ATOM 838 C C . ASN A 1 105 ? -5.652 -7.108 22.464 1.00 68.00 105 ASN A C 1
ATOM 840 O O . ASN A 1 105 ? -6.275 -6.119 22.850 1.00 68.00 105 ASN A O 1
ATOM 844 N N . PRO A 1 106 ? -6.297 -8.183 21.976 1.00 59.34 106 PRO A N 1
ATOM 845 C CA . PRO A 1 106 ? -7.753 -8.242 21.805 1.00 59.34 106 PRO A CA 1
ATOM 846 C C . PRO A 1 106 ? -8.559 -8.105 23.110 1.00 59.34 106 PRO A C 1
ATOM 848 O O . PRO A 1 106 ? -9.684 -7.608 23.086 1.00 59.34 106 PRO A O 1
ATOM 851 N N . ASP A 1 107 ? -7.994 -8.508 24.249 1.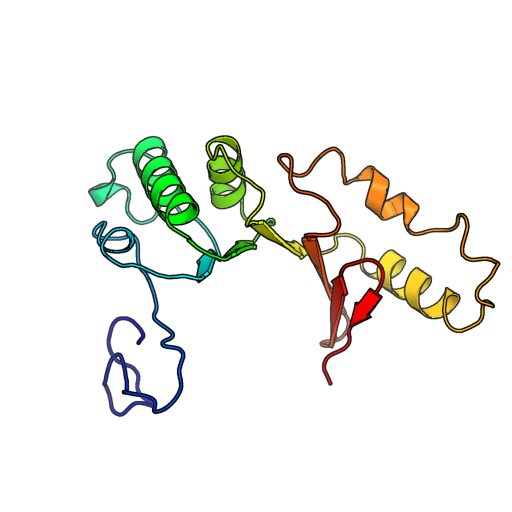00 55.22 107 ASP A N 1
ATOM 852 C CA . ASP A 1 107 ? -8.696 -8.492 25.540 1.00 55.22 107 ASP A CA 1
ATOM 853 C C . ASP A 1 107 ? -8.715 -7.087 26.173 1.00 55.22 107 ASP A C 1
ATOM 855 O O . ASP A 1 107 ? -9.701 -6.675 26.791 1.00 55.22 107 ASP A O 1
ATOM 859 N N . GLU A 1 108 ? -7.667 -6.286 25.954 1.00 59.25 108 GLU A N 1
ATOM 860 C CA . GLU A 1 108 ? -7.684 -4.844 26.262 1.00 59.25 108 GLU A CA 1
ATOM 861 C C . GLU A 1 108 ? -8.676 -4.086 25.370 1.00 59.25 108 GLU A C 1
ATOM 863 O O . GLU A 1 108 ? -9.348 -3.154 25.810 1.00 59.25 108 GLU A O 1
ATOM 868 N N . PHE A 1 109 ? -8.810 -4.520 24.117 1.00 55.97 109 PHE A N 1
ATOM 869 C CA . PHE A 1 109 ? -9.720 -3.919 23.149 1.00 55.97 109 PHE A CA 1
ATOM 870 C C . PHE A 1 109 ? -11.195 -4.079 23.555 1.00 55.97 109 PHE A C 1
ATOM 872 O O . PHE A 1 109 ? -11.951 -3.105 23.585 1.00 55.97 109 PHE A O 1
ATOM 879 N N . THR A 1 110 ? -11.614 -5.290 23.930 1.00 50.00 110 THR A N 1
ATOM 880 C CA . THR A 1 110 ? -13.011 -5.582 24.295 1.00 50.00 110 THR A CA 1
ATOM 881 C C . THR A 1 110 ? -13.390 -5.138 25.707 1.00 50.00 110 THR A C 1
ATOM 883 O O . THR A 1 110 ? -14.531 -4.733 25.943 1.00 50.00 110 THR A O 1
ATOM 886 N N . SER A 1 111 ? -12.442 -5.113 26.643 1.00 52.78 111 SER A N 1
ATOM 887 C CA . SER A 1 111 ? -12.681 -4.557 27.982 1.00 52.78 111 SER A CA 1
ATOM 888 C C . SER A 1 111 ? -12.886 -3.033 27.967 1.00 52.78 111 SER A C 1
ATOM 890 O O . SER A 1 111 ? -13.716 -2.523 28.726 1.00 52.78 111 SER A O 1
ATOM 892 N N . GLY A 1 112 ? -12.224 -2.303 27.058 1.00 51.50 112 GLY A N 1
ATOM 893 C CA . GLY A 1 112 ? -12.491 -0.880 26.802 1.00 51.50 112 GLY A CA 1
ATOM 894 C C . GLY A 1 112 ? -13.844 -0.617 26.122 1.00 51.50 112 GLY A C 1
ATOM 895 O O . GLY A 1 112 ? -14.483 0.406 26.374 1.00 51.50 112 GLY A O 1
ATOM 896 N N . LEU A 1 113 ? -14.321 -1.558 25.304 1.00 49.75 113 LEU A N 1
ATOM 897 C CA . LEU A 1 113 ? -15.634 -1.520 24.648 1.00 49.75 113 LEU A CA 1
ATOM 898 C C . LEU A 1 113 ? -16.796 -1.625 25.651 1.00 49.75 113 LEU A C 1
ATOM 900 O O . LEU A 1 113 ? -17.691 -0.780 25.628 1.00 49.75 113 LEU A O 1
ATOM 904 N N . SER A 1 114 ? -16.762 -2.606 26.561 1.00 44.00 114 SER A N 1
ATOM 905 C CA . SER A 1 114 ? -17.830 -2.830 27.555 1.00 44.00 114 SER A CA 1
ATOM 906 C C . SER A 1 114 ? -17.916 -1.742 28.633 1.00 44.00 114 SER A C 1
ATOM 908 O O . SER A 1 114 ? -18.977 -1.527 29.207 1.00 44.00 114 SER A O 1
ATOM 910 N N . ARG A 1 115 ? -16.823 -1.020 28.915 1.00 43.69 115 ARG A N 1
ATOM 911 C CA . ARG A 1 115 ? -16.820 0.084 29.898 1.00 43.69 115 ARG A CA 1
ATOM 912 C C . ARG A 1 115 ? -17.442 1.382 29.370 1.00 43.69 115 ARG A C 1
ATOM 914 O O . ARG A 1 115 ? -17.861 2.220 30.165 1.00 43.69 115 ARG A O 1
ATOM 921 N N . ASN A 1 116 ? -17.514 1.559 28.050 1.00 42.19 116 ASN A N 1
ATOM 922 C CA . ASN A 1 116 ? -17.991 2.795 27.421 1.00 42.19 116 ASN A CA 1
ATOM 923 C C . ASN A 1 116 ? -19.503 2.812 27.138 1.00 42.19 116 ASN A C 1
ATOM 925 O O . ASN A 1 116 ? -20.038 3.871 26.819 1.00 42.19 116 ASN A O 1
ATOM 929 N N . SER A 1 117 ? -20.211 1.689 27.290 1.00 41.19 117 SER A N 1
ATOM 930 C CA . SER A 1 117 ? -21.678 1.644 27.183 1.00 41.19 117 SER A CA 1
ATOM 931 C C . SER A 1 117 ? -22.415 2.177 28.422 1.00 41.19 117 SER A C 1
ATOM 933 O O . SER A 1 117 ? -23.627 2.351 28.357 1.00 41.19 117 SER A O 1
ATOM 935 N N . GLU A 1 118 ? -21.712 2.466 29.526 1.00 38.91 118 GLU A N 1
ATOM 936 C CA . GLU A 1 118 ? -22.324 2.882 30.805 1.00 38.91 118 GLU A CA 1
ATOM 937 C C . GLU A 1 118 ? -21.948 4.300 31.284 1.00 38.91 118 GLU A C 1
ATOM 939 O O . GLU A 1 118 ? -22.492 4.764 32.285 1.00 38.91 118 GLU A O 1
ATOM 944 N N . LYS A 1 119 ? -21.061 5.037 30.595 1.00 36.59 119 LYS A N 1
ATOM 945 C CA . LYS A 1 119 ? -20.632 6.380 31.039 1.00 36.59 119 LYS A CA 1
ATOM 946 C C . LYS A 1 119 ? -21.288 7.518 30.256 1.00 36.59 119 LYS A C 1
ATOM 948 O O . LYS A 1 119 ? -21.353 7.506 29.028 1.00 36.59 119 LYS A O 1
ATOM 953 N N . SER A 1 120 ? -21.758 8.524 30.998 1.00 36.94 120 SER A N 1
ATOM 954 C CA . SER A 1 120 ? -22.325 9.760 30.454 1.00 36.94 120 SER A CA 1
ATOM 955 C C . SER A 1 120 ? -21.269 10.568 29.682 1.00 36.94 120 SER A C 1
ATOM 957 O O . SER A 1 120 ? -20.068 10.445 29.931 1.00 36.94 120 SER A O 1
ATOM 959 N N . LYS A 1 121 ? -21.731 11.406 28.743 1.00 37.69 121 LYS A N 1
ATOM 960 C CA . LYS A 1 121 ? -20.913 12.156 27.769 1.00 37.69 121 LYS A CA 1
ATOM 961 C C . LYS A 1 121 ? -19.822 13.057 28.375 1.00 37.69 121 LYS A C 1
ATOM 963 O O . LYS A 1 121 ? -18.921 13.439 27.632 1.00 37.69 121 LYS A O 1
ATOM 968 N N . ASP A 1 122 ? -19.862 13.350 29.674 1.00 34.25 122 ASP A N 1
ATOM 969 C CA . ASP A 1 122 ? -18.936 14.285 30.327 1.00 34.25 122 ASP A CA 1
ATOM 970 C 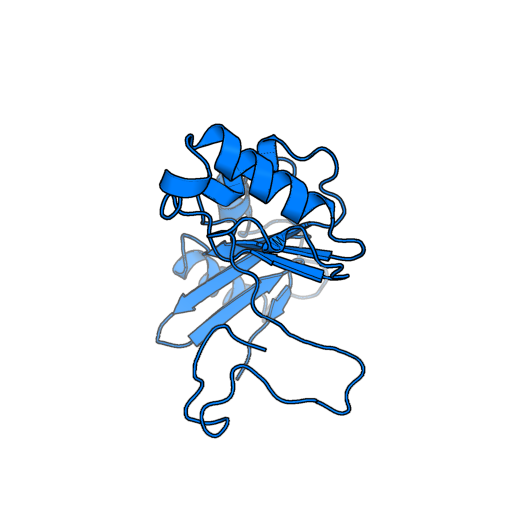C . ASP A 1 122 ? -17.732 13.628 31.038 1.00 34.25 122 ASP A C 1
ATOM 972 O O . ASP A 1 122 ? -16.772 14.327 31.363 1.00 34.25 122 ASP A O 1
ATOM 976 N N . ASP A 1 123 ? -17.691 12.293 31.173 1.00 33.91 123 ASP A N 1
ATOM 977 C CA . ASP A 1 123 ? -16.603 11.571 31.870 1.00 33.91 123 ASP A CA 1
ATOM 978 C C . ASP A 1 123 ? -15.562 10.919 30.936 1.00 33.91 123 ASP A C 1
ATOM 980 O O . ASP A 1 123 ? -14.674 10.191 31.382 1.00 33.91 123 ASP A O 1
ATOM 984 N N . LEU A 1 124 ? -15.613 11.188 29.627 1.00 38.81 124 LEU A N 1
ATOM 985 C CA . LEU A 1 124 ? -14.689 10.623 28.622 1.00 38.81 124 LEU A CA 1
ATOM 986 C C . LEU A 1 124 ? -13.278 11.252 28.635 1.00 38.81 124 LEU A C 1
ATOM 988 O O . LEU A 1 124 ? -12.538 11.168 27.653 1.00 38.81 124 LEU A O 1
ATOM 992 N N . LYS A 1 125 ? -12.873 11.886 29.739 1.00 33.31 125 LYS A N 1
ATOM 993 C CA . LYS A 1 125 ? -11.504 12.373 29.938 1.00 33.31 125 LYS A CA 1
ATOM 994 C C . LYS A 1 125 ? -10.727 11.348 30.760 1.00 33.31 125 LYS A C 1
ATOM 996 O O . LYS A 1 125 ? -10.946 11.218 31.955 1.00 33.31 125 LYS A O 1
ATOM 1001 N N . ASN A 1 126 ? -9.781 10.681 30.101 1.00 38.78 126 ASN A N 1
ATOM 1002 C CA . ASN A 1 126 ? -8.801 9.752 30.675 1.00 38.78 126 ASN A CA 1
ATOM 1003 C C . ASN A 1 126 ? -9.374 8.470 31.300 1.00 38.78 126 ASN A C 1
ATOM 1005 O O . ASN A 1 126 ? -9.579 8.388 32.507 1.00 38.78 126 ASN A O 1
ATOM 1009 N N . SER A 1 127 ? -9.520 7.407 30.509 1.00 35.47 127 SER A N 1
ATOM 1010 C CA . SER A 1 127 ? -9.171 6.053 30.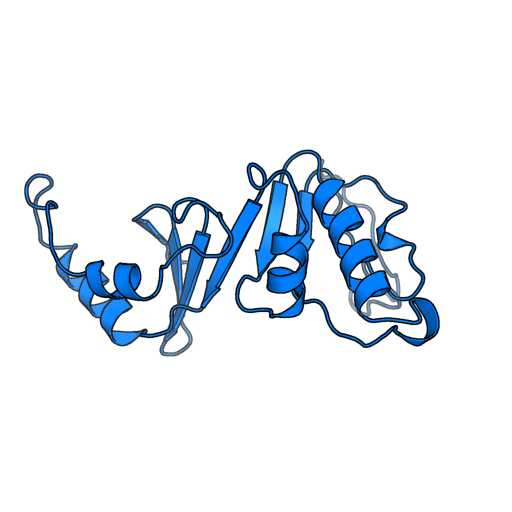979 1.00 35.47 127 SER A CA 1
ATOM 1011 C C . SER A 1 127 ? -9.076 5.051 29.822 1.00 35.47 127 SER A C 1
ATOM 1013 O O . SER A 1 127 ? -9.980 4.918 29.006 1.00 35.47 127 SER A O 1
ATOM 1015 N N . ASP A 1 128 ? -7.947 4.346 29.799 1.00 39.09 128 ASP A N 1
ATOM 1016 C CA . ASP A 1 128 ? -7.784 2.952 29.363 1.00 39.09 128 ASP A CA 1
ATOM 1017 C C . ASP A 1 128 ? -7.727 2.584 27.866 1.00 39.09 128 ASP A C 1
ATOM 1019 O O . ASP A 1 128 ? -7.618 1.406 27.551 1.00 39.09 128 ASP A O 1
ATOM 1023 N N . ILE A 1 129 ? -7.614 3.549 26.945 1.00 42.66 129 ILE A N 1
ATOM 1024 C CA . ILE A 1 129 ? -7.006 3.307 25.605 1.00 42.66 129 ILE A CA 1
ATOM 1025 C C . ILE A 1 129 ? -5.511 3.714 25.592 1.00 42.66 129 ILE A C 1
ATOM 1027 O O . ILE A 1 129 ? -4.783 3.492 24.629 1.00 42.66 129 ILE A O 1
ATOM 1031 N N . ALA A 1 130 ? -4.995 4.226 26.716 1.00 36.59 130 ALA A N 1
ATOM 1032 C CA . ALA A 1 130 ? -3.590 4.611 26.892 1.00 36.59 130 ALA A CA 1
ATOM 1033 C C . ALA A 1 130 ? -2.589 3.429 26.802 1.00 36.59 130 ALA A C 1
ATOM 1035 O O . ALA A 1 130 ? -1.378 3.645 26.728 1.00 36.59 130 ALA A O 1
ATOM 1036 N N . GLY A 1 131 ? -3.071 2.177 26.782 1.00 37.50 131 GLY A N 1
ATOM 1037 C CA . GLY A 1 131 ? -2.262 0.993 26.455 1.00 37.50 131 GLY A CA 1
ATOM 1038 C C . GLY A 1 131 ? -1.913 0.901 24.963 1.00 37.50 131 GLY A C 1
ATOM 1039 O O . GLY A 1 131 ? -0.772 0.588 24.615 1.00 37.50 131 GLY A O 1
ATOM 1040 N N . ALA A 1 132 ? -2.848 1.290 24.085 1.00 42.53 132 ALA A N 1
ATOM 1041 C CA . ALA A 1 132 ? -2.635 1.396 22.639 1.00 42.53 132 ALA A CA 1
ATOM 1042 C C . ALA A 1 132 ? -1.635 2.513 22.296 1.00 42.53 132 ALA A C 1
ATOM 1044 O O . ALA A 1 132 ? -0.778 2.360 21.424 1.00 42.53 132 ALA A O 1
ATOM 1045 N N . GLU A 1 133 ? -1.703 3.624 23.037 1.00 38.34 133 GLU A N 1
ATOM 1046 C CA . GLU A 1 133 ? -0.833 4.792 22.843 1.00 38.34 133 GLU A CA 1
ATOM 1047 C C . GLU A 1 133 ? 0.649 4.510 23.162 1.00 38.34 133 GLU A C 1
ATOM 1049 O O . GLU A 1 133 ? 1.541 5.232 22.717 1.00 38.34 133 GLU A O 1
ATOM 1054 N N . LYS A 1 134 ? 0.967 3.434 23.895 1.00 37.94 134 LYS A N 1
ATOM 1055 C CA . LYS A 1 134 ? 2.367 3.079 24.197 1.00 37.94 134 LYS A CA 1
ATOM 1056 C C . LYS A 1 134 ? 3.042 2.204 23.145 1.00 37.94 134 LYS A C 1
ATOM 1058 O O . LYS A 1 134 ? 4.269 2.129 23.138 1.00 37.94 134 LYS A O 1
ATOM 1063 N N . THR A 1 135 ? 2.288 1.603 22.225 1.00 44.59 135 THR A N 1
ATOM 1064 C CA . THR A 1 135 ? 2.858 0.987 21.010 1.00 44.59 135 THR A CA 1
ATOM 1065 C C . THR A 1 135 ? 2.928 1.972 19.839 1.00 44.59 135 THR A C 1
ATOM 1067 O O . THR A 1 135 ? 3.649 1.719 18.875 1.00 44.59 135 THR A O 1
ATOM 1070 N N . SER A 1 136 ? 2.261 3.128 19.944 1.00 39.44 136 SER A N 1
ATOM 1071 C CA . SER A 1 136 ? 2.135 4.150 18.899 1.00 39.44 136 SER A CA 1
ATOM 1072 C C . SER A 1 136 ? 3.265 5.184 18.885 1.00 39.44 136 SER A C 1
ATOM 1074 O O . SER A 1 136 ? 3.020 6.371 18.648 1.00 39.44 136 SER A O 1
ATOM 1076 N N . LYS A 1 137 ? 4.522 4.778 19.101 1.00 40.25 137 LYS A N 1
ATOM 10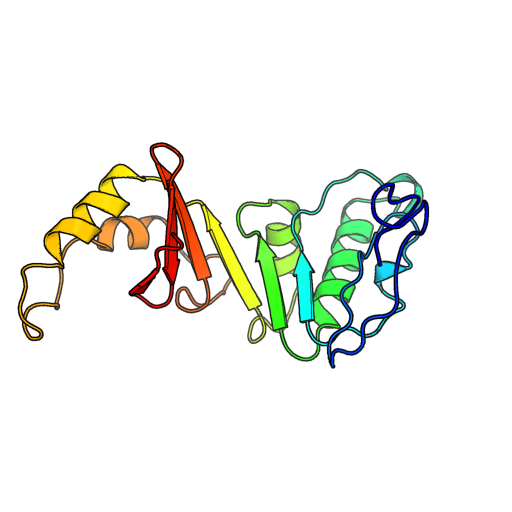77 C CA . LYS A 1 137 ? 5.652 5.673 18.808 1.00 40.25 137 LYS A CA 1
ATOM 1078 C C . LYS A 1 137 ? 5.769 5.807 17.282 1.00 40.25 137 LYS A C 1
ATOM 1080 O O . LYS A 1 137 ? 6.551 5.107 16.660 1.00 40.25 137 LYS A O 1
ATOM 1085 N N . VAL A 1 138 ? 4.926 6.677 16.720 1.00 49.19 138 VAL A N 1
ATOM 1086 C CA . VAL A 1 138 ? 4.909 7.181 15.342 1.00 49.19 138 VAL A CA 1
ATOM 1087 C C . VAL A 1 138 ? 5.008 6.051 14.312 1.00 49.19 138 VAL A C 1
ATOM 1089 O O . VAL A 1 138 ? 6.090 5.725 13.833 1.00 49.19 138 VAL A O 1
ATOM 1092 N N . LEU A 1 139 ? 3.866 5.456 13.951 1.00 57.44 139 LEU A N 1
ATOM 1093 C CA . LEU A 1 139 ? 3.759 4.586 12.775 1.00 57.44 139 LEU A CA 1
ATOM 1094 C C . LEU A 1 139 ? 4.074 5.427 11.526 1.00 57.44 139 LEU A C 1
ATOM 1096 O O . LEU A 1 139 ? 3.189 6.012 10.917 1.00 57.44 139 LEU A O 1
ATOM 1100 N N . TYR A 1 140 ? 5.358 5.545 11.192 1.00 64.88 140 TYR A N 1
ATOM 1101 C CA . TYR A 1 140 ? 5.872 6.081 9.927 1.00 64.88 140 TYR A CA 1
ATOM 1102 C C . TYR A 1 140 ? 5.451 7.516 9.565 1.00 64.88 140 TYR A C 1
ATOM 1104 O O . TYR A 1 140 ? 5.526 7.883 8.404 1.00 64.88 140 TYR A O 1
ATOM 1112 N N . GLY A 1 141 ? 5.032 8.335 10.536 1.00 74.00 141 GLY A N 1
ATOM 1113 C CA . GLY A 1 141 ? 4.532 9.694 10.278 1.00 74.00 141 GLY A CA 1
ATOM 1114 C C . GLY A 1 141 ? 3.046 9.758 9.900 1.00 74.00 141 GLY A C 1
ATOM 1115 O O . GLY A 1 141 ? 2.543 10.834 9.585 1.00 74.00 141 GLY A O 1
ATOM 1116 N N . ILE A 1 142 ? 2.329 8.633 9.976 1.00 84.44 142 ILE A N 1
ATOM 1117 C CA . ILE A 1 142 ? 0.894 8.556 9.699 1.00 84.44 142 ILE A CA 1
ATOM 1118 C C . ILE A 1 142 ? 0.107 8.968 10.947 1.00 84.44 142 ILE A C 1
ATOM 1120 O O . ILE A 1 142 ? 0.354 8.487 12.054 1.00 84.44 142 ILE A O 1
ATOM 1124 N N . ASP A 1 143 ? -0.869 9.849 10.742 1.00 83.94 143 ASP A N 1
ATOM 1125 C CA . ASP A 1 143 ? -1.838 10.260 11.756 1.00 83.94 143 ASP A CA 1
ATOM 1126 C C . ASP A 1 143 ? -2.629 9.039 12.280 1.00 83.94 143 ASP A C 1
ATOM 1128 O O . ASP A 1 143 ? -3.272 8.355 11.478 1.00 83.94 143 ASP A O 1
ATOM 1132 N N . PRO A 1 144 ? -2.626 8.752 13.598 1.00 81.31 144 PRO A N 1
ATOM 1133 C CA . PRO A 1 144 ? -3.397 7.655 14.181 1.00 81.31 144 PRO A CA 1
ATOM 1134 C C . PRO A 1 144 ? -4.898 7.689 13.863 1.00 81.31 144 PRO A C 1
ATOM 1136 O O . PRO A 1 144 ? -5.509 6.626 13.749 1.00 81.31 144 PRO A O 1
ATOM 1139 N N . ASP A 1 145 ? -5.495 8.869 13.659 1.00 85.00 145 ASP A N 1
ATOM 1140 C CA . ASP A 1 145 ? -6.911 8.999 13.278 1.00 85.00 145 ASP A CA 1
ATOM 1141 C C . ASP A 1 145 ? -7.169 8.596 11.810 1.00 85.00 145 ASP A C 1
ATOM 1143 O O . ASP A 1 145 ? -8.320 8.477 11.376 1.00 85.00 145 ASP A O 1
ATOM 1147 N N . LYS A 1 146 ? -6.104 8.332 11.044 1.00 89.88 146 LYS A N 1
ATOM 1148 C CA . LYS A 1 146 ? -6.126 7.738 9.700 1.00 89.88 146 LYS A CA 1
ATOM 1149 C C . LYS A 1 146 ? -5.732 6.260 9.701 1.00 89.88 146 LYS A C 1
ATOM 1151 O O . LYS A 1 146 ? -5.394 5.726 8.645 1.00 89.88 146 LYS A O 1
ATOM 1156 N N . ILE A 1 147 ? -5.771 5.590 10.852 1.00 90.44 147 ILE A N 1
ATOM 1157 C CA . ILE A 1 147 ? -5.487 4.157 10.960 1.00 90.44 147 ILE A CA 1
ATOM 1158 C C . ILE A 1 147 ? -6.731 3.427 11.463 1.00 90.44 147 ILE A C 1
ATOM 1160 O O . ILE A 1 147 ? -7.266 3.729 12.530 1.00 90.44 147 ILE A O 1
ATOM 1164 N N . VAL A 1 148 ? -7.191 2.454 10.681 1.00 91.50 148 VAL A N 1
ATOM 1165 C CA . VAL A 1 148 ? -8.216 1.491 11.083 1.00 91.50 148 VAL A CA 1
ATOM 1166 C C . VAL A 1 148 ? -7.528 0.338 11.806 1.00 91.50 148 VAL A C 1
ATOM 1168 O O . VAL A 1 148 ? -6.788 -0.437 11.205 1.00 91.50 148 VAL A O 1
ATOM 1171 N N . TYR A 1 149 ? -7.786 0.190 13.096 1.00 88.25 149 TYR A N 1
ATOM 1172 C CA . TYR A 1 149 ? -7.325 -0.975 13.841 1.00 88.25 149 TYR A CA 1
ATOM 1173 C C . TYR A 1 149 ? -8.378 -2.072 13.773 1.00 88.25 149 TYR A C 1
ATOM 1175 O O . TYR A 1 149 ? -9.572 -1.783 13.862 1.00 88.25 149 TYR A O 1
ATOM 1183 N N . TYR A 1 150 ? -7.956 -3.326 13.634 1.00 88.38 150 TYR A N 1
ATOM 1184 C CA . TYR A 1 150 ? -8.883 -4.457 13.632 1.00 88.38 150 TYR A CA 1
ATOM 1185 C C . TYR A 1 150 ? -8.407 -5.604 14.519 1.00 88.38 150 TYR A C 1
ATOM 1187 O O . TYR A 1 150 ? -7.212 -5.800 14.727 1.00 88.38 150 TYR A O 1
ATOM 1195 N N . THR A 1 151 ? -9.340 -6.396 15.034 1.00 86.75 151 THR A N 1
ATOM 1196 C CA . THR A 1 151 ? -9.039 -7.663 15.709 1.00 86.75 151 THR A CA 1
ATOM 1197 C C . THR A 1 151 ? -10.102 -8.703 15.387 1.00 86.75 151 THR A C 1
ATOM 1199 O O . THR A 1 151 ? -11.225 -8.359 15.026 1.00 86.75 151 THR A O 1
ATOM 1202 N N . ILE A 1 152 ? -9.743 -9.980 15.502 1.00 86.19 152 ILE A N 1
ATOM 1203 C CA . ILE A 1 152 ? -10.660 -11.103 15.306 1.00 86.19 152 ILE A CA 1
ATOM 1204 C C . ILE A 1 152 ? -10.724 -11.870 16.618 1.00 86.19 152 ILE A C 1
ATOM 1206 O O . ILE A 1 152 ? -9.706 -12.392 17.075 1.00 86.19 152 ILE A O 1
ATOM 1210 N N . GLN A 1 153 ? -11.913 -11.959 17.206 1.00 81.94 153 GLN A N 1
ATOM 1211 C CA . GLN A 1 153 ? -12.148 -12.706 18.438 1.00 81.94 153 GLN A CA 1
ATOM 1212 C C . GLN A 1 153 ? -13.382 -13.581 18.263 1.00 81.94 153 GLN A C 1
ATOM 1214 O O . GLN A 1 153 ? -14.435 -13.103 17.852 1.00 81.94 153 GLN A O 1
ATOM 1219 N N . SER A 1 154 ? -13.241 -14.879 18.538 1.00 85.94 154 SER A N 1
ATOM 1220 C CA . SER A 1 154 ? -14.337 -15.852 18.421 1.00 85.94 154 SER A CA 1
ATOM 1221 C C . SER A 1 154 ? -15.050 -15.825 17.057 1.00 85.94 154 SER A C 1
ATOM 1223 O O . SER A 1 154 ? -16.264 -15.979 16.982 1.00 85.94 154 SER A O 1
ATOM 1225 N N . GLY A 1 155 ? -14.298 -15.600 15.972 1.00 85.00 155 GLY A N 1
ATOM 1226 C CA . GLY A 1 155 ? -14.834 -15.519 14.606 1.00 85.00 155 GLY A CA 1
ATOM 1227 C C . GLY A 1 155 ? -15.493 -14.183 14.244 1.00 85.00 155 GLY A C 1
ATOM 1228 O O . GLY A 1 155 ? -15.932 -14.024 13.110 1.00 85.00 155 GLY A O 1
ATOM 1229 N N . ILE A 1 156 ? -15.531 -13.217 15.165 1.00 82.69 156 ILE A N 1
ATOM 1230 C CA . ILE A 1 156 ? -16.093 -11.883 14.942 1.00 82.69 156 ILE A CA 1
ATOM 1231 C C . ILE A 1 156 ? -14.957 -10.903 14.645 1.00 82.69 156 ILE A C 1
ATOM 1233 O O . ILE A 1 156 ? -13.974 -10.835 15.387 1.00 82.69 156 ILE A O 1
ATOM 1237 N N . LEU A 1 157 ? -15.102 -10.148 13.555 1.00 86.12 157 LEU A N 1
ATOM 1238 C CA . LEU A 1 157 ? -14.185 -9.085 13.153 1.00 86.12 157 LEU A CA 1
ATOM 1239 C C . LEU A 1 157 ? -14.643 -7.750 13.749 1.00 86.12 157 LEU A C 1
ATOM 1241 O O . LEU A 1 157 ? -15.741 -7.272 13.466 1.00 86.12 157 LEU A O 1
ATOM 1245 N N . TYR A 1 158 ? -13.779 -7.138 14.551 1.00 82.19 158 TYR A N 1
ATOM 1246 C CA . TYR A 1 158 ? -14.019 -5.842 15.171 1.00 82.19 158 TYR A CA 1
ATOM 1247 C C . TYR A 1 158 ? -13.112 -4.785 14.561 1.00 82.19 158 TYR A C 1
ATOM 1249 O O . TYR A 1 158 ? -11.921 -5.037 14.366 1.00 82.19 158 TYR A O 1
ATOM 1257 N N . PHE A 1 159 ? -13.657 -3.589 14.339 1.00 85.44 159 PHE A N 1
ATOM 1258 C CA . PHE A 1 159 ? -12.905 -2.435 13.861 1.00 85.44 159 PHE A CA 1
ATOM 1259 C C . PHE A 1 159 ? -12.950 -1.287 14.866 1.00 85.44 159 PHE A C 1
ATOM 1261 O O . PHE A 1 159 ? -13.980 -1.016 15.487 1.00 85.44 159 PHE A O 1
ATOM 1268 N N . TYR A 1 160 ? -11.843 -0.560 14.950 1.00 80.06 160 TYR A N 1
ATOM 1269 C CA . TYR A 1 160 ? -11.725 0.703 15.658 1.00 80.06 160 TYR A CA 1
ATOM 1270 C C . TYR A 1 160 ? -11.110 1.748 14.744 1.00 80.06 160 TYR A C 1
ATOM 1272 O O . TYR A 1 160 ? -10.010 1.580 14.216 1.00 80.06 160 TYR A O 1
ATOM 1280 N N . PHE A 1 161 ? -11.836 2.841 14.559 1.00 84.75 161 PHE A N 1
ATOM 1281 C CA . PHE A 1 161 ? -11.439 3.921 13.675 1.00 84.75 161 PHE A CA 1
ATOM 1282 C C . PHE A 1 161 ? -11.951 5.246 14.228 1.00 84.75 161 PHE A C 1
ATOM 1284 O O . PHE A 1 161 ? -13.112 5.343 14.626 1.00 84.75 161 PHE A O 1
ATOM 1291 N N . GLN A 1 162 ? -11.093 6.271 14.277 1.00 80.50 162 GLN A N 1
ATOM 1292 C CA . GLN A 1 162 ? -11.451 7.613 14.765 1.00 80.50 162 GLN A CA 1
ATOM 1293 C C . GLN A 1 162 ? -12.144 7.604 16.137 1.00 80.50 162 GLN A C 1
ATOM 1295 O O . GLN A 1 162 ? -13.151 8.284 16.353 1.00 80.50 162 GLN A O 1
ATOM 1300 N N . LYS A 1 163 ? -11.632 6.788 17.066 1.00 72.19 163 LYS A N 1
ATOM 1301 C CA . LYS A 1 163 ? -12.186 6.627 18.423 1.00 72.19 163 LYS A CA 1
ATOM 1302 C C . LYS A 1 163 ? -13.607 6.061 18.466 1.00 72.19 163 LYS A C 1
ATOM 1304 O O . LYS A 1 163 ? -14.285 6.157 19.487 1.00 72.19 163 LYS A O 1
ATOM 1309 N N . LYS A 1 164 ? -14.063 5.456 17.369 1.00 70.50 164 LYS A N 1
ATOM 1310 C CA . LYS A 1 164 ? -15.353 4.781 17.259 1.00 70.50 164 LYS A CA 1
ATOM 1311 C C . LYS A 1 164 ? -15.138 3.304 16.976 1.00 70.50 164 LYS A C 1
ATOM 1313 O O . LYS A 1 164 ? -14.301 2.929 16.158 1.00 70.50 164 LYS A O 1
ATOM 1318 N N . ASN A 1 165 ? -15.936 2.481 17.641 1.00 70.69 165 ASN A N 1
ATOM 1319 C CA . ASN A 1 165 ? -16.006 1.056 17.367 1.00 70.69 165 ASN A CA 1
ATOM 1320 C C . ASN A 1 165 ? -17.067 0.794 16.300 1.00 70.69 165 ASN A C 1
ATOM 1322 O O . ASN A 1 165 ? -18.167 1.346 16.377 1.00 70.69 165 ASN A O 1
ATOM 1326 N N . ILE A 1 166 ? -16.731 -0.035 15.316 1.00 75.88 166 ILE A N 1
ATOM 1327 C CA . ILE A 1 166 ? -17.620 -0.402 14.214 1.00 75.88 166 ILE A CA 1
ATOM 1328 C C . ILE A 1 166 ? -17.695 -1.929 14.167 1.00 75.88 166 ILE A C 1
ATOM 1330 O O . ILE A 1 166 ? -16.669 -2.607 14.092 1.00 75.88 166 ILE A O 1
ATOM 1334 N N . LEU A 1 167 ? -18.918 -2.454 14.223 1.00 67.94 167 LEU A N 1
ATOM 1335 C CA . LEU A 1 167 ? -19.219 -3.874 14.073 1.00 67.94 167 LEU A CA 1
ATOM 1336 C C . LEU A 1 167 ? -19.946 -4.074 12.743 1.00 67.94 167 LEU A C 1
ATOM 1338 O O . LEU A 1 167 ? -20.914 -3.366 12.463 1.00 67.94 167 LEU A O 1
ATOM 1342 N N . PHE A 1 168 ? -19.493 -5.042 11.954 1.00 61.03 168 PHE A N 1
ATOM 1343 C CA . PHE A 1 168 ? -20.225 -5.526 10.788 1.00 61.03 168 PHE A CA 1
ATOM 1344 C C . PHE A 1 168 ? -20.822 -6.885 11.165 1.00 61.03 168 PHE A C 1
ATOM 1346 O O . PHE A 1 168 ? -20.083 -7.785 11.564 1.00 61.03 168 PHE A O 1
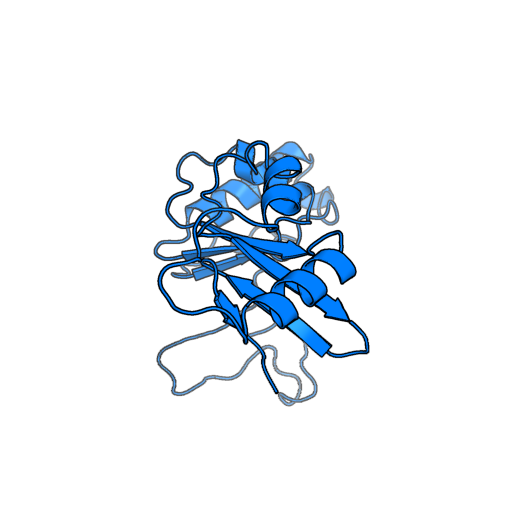ATOM 1353 N N . LEU A 1 169 ? -22.154 -6.974 11.130 1.00 52.34 169 LEU A N 1
ATOM 1354 C CA . LEU A 1 169 ? -22.936 -8.191 11.370 1.00 52.34 169 LEU A CA 1
ATOM 1355 C C . LEU A 1 169 ? -23.258 -8.884 10.046 1.00 52.34 169 LEU A C 1
ATOM 1357 O O . LEU A 1 169 ? -23.475 -8.149 9.054 1.00 52.34 169 LEU A O 1
#

Organism: NCBI:txid1001599

Secondary structure (DSSP, 8-state):
--SS--GGGTS-S----SSS--------TTSGGGSS--SEEEE----STTHHHHSSHHHHHHHHHHHHHT-SSEEEEETT-HHHHHHHTT-S--TTEEEEEE-S-HHHHHHHHHHTTS--TT--SS-S-TTGGGT-S-STT--GGGEEEEEEETTEEEEEETTEEEE--

Foldseek 3Di:
DEPFADVVVVGDRDDDDPDPDDDYDADPQQLCSLVDQDLEEEDDEQDPPRCVRQVDLVSSLVSVLSNQVRRNAAYEYALVYPSRLVSLLVHDDCPRYQYEYEDPDVVLVVVVVVVVVPDDPPPPPDDRVVVVVVVPPPSSVHDQLSYWYWYADPNFIWIDHNNDTDGDD